Protein AF-T1B8V9-F1 (afdb_monomer_lite)

InterPro domains:
  IPR012171 Fatty acid desaturase [PTHR19353] (4-156)

Organism: NCBI:txid410659

pLDDT: mean 85.44, std 12.03, range [47.16, 98.0]

Structure (mmCIF, N/CA/C/O backbone):
data_AF-T1B8V9-F1
#
_entry.id   AF-T1B8V9-F1
#
loop_
_atom_site.group_PDB
_atom_site.id
_atom_site.type_symbol
_atom_site.label_atom_id
_atom_site.label_alt_id
_atom_site.label_comp_id
_atom_site.label_asym_id
_atom_site.label_entity_id
_atom_site.label_seq_id
_atom_site.pdbx_PDB_ins_code
_atom_site.Cartn_x
_atom_site.Cartn_y
_atom_site.Cartn_z
_atom_site.occupancy
_atom_site.B_iso_or_equiv
_atom_site.auth_seq_id
_atom_site.auth_comp_id
_atom_site.auth_asym_id
_atom_site.auth_atom_id
_atom_site.pdbx_PDB_model_num
ATOM 1 N N . SER A 1 1 ? 12.770 4.684 17.787 1.00 68.81 1 SER A N 1
ATOM 2 C CA . SER A 1 1 ? 14.014 3.917 18.037 1.00 68.81 1 SER A CA 1
ATOM 3 C C . SER A 1 1 ? 14.845 3.827 16.750 1.00 68.81 1 SER A C 1
ATOM 5 O O . SER A 1 1 ? 14.326 4.144 15.681 1.00 68.81 1 SER A O 1
ATOM 7 N N . ARG A 1 2 ? 16.124 3.408 16.810 1.00 68.56 2 ARG A N 1
ATOM 8 C CA . ARG A 1 2 ? 16.931 3.133 15.595 1.00 68.56 2 ARG A CA 1
ATOM 9 C C . ARG A 1 2 ? 16.324 2.004 14.746 1.00 68.56 2 ARG A C 1
ATOM 11 O O . ARG A 1 2 ? 16.307 2.127 13.527 1.00 68.56 2 ARG A O 1
ATOM 18 N N . ALA A 1 3 ? 15.749 0.986 15.391 1.00 68.19 3 ALA A N 1
ATOM 19 C CA . ALA A 1 3 ? 15.038 -0.113 14.732 1.00 68.19 3 ALA A CA 1
ATOM 20 C C . ALA A 1 3 ? 13.859 0.383 13.874 1.00 68.19 3 ALA A C 1
ATOM 22 O O . ALA A 1 3 ? 13.791 0.060 12.695 1.00 68.19 3 ALA A O 1
ATOM 23 N N . ASN A 1 4 ? 13.011 1.271 14.407 1.00 71.62 4 ASN A N 1
ATOM 24 C CA . ASN A 1 4 ? 11.884 1.841 13.657 1.00 71.62 4 ASN A CA 1
ATOM 25 C C . ASN A 1 4 ? 12.339 2.632 12.424 1.00 71.62 4 ASN A C 1
ATOM 27 O O . ASN A 1 4 ? 11.668 2.602 11.399 1.00 71.62 4 ASN A O 1
ATOM 31 N N . ARG A 1 5 ? 13.498 3.308 12.489 1.00 69.75 5 ARG A N 1
ATOM 32 C CA . ARG A 1 5 ? 14.079 3.947 11.300 1.00 69.75 5 ARG A CA 1
ATOM 33 C C . ARG A 1 5 ? 14.451 2.904 10.254 1.00 69.75 5 ARG A C 1
ATOM 35 O O . ARG A 1 5 ? 14.051 3.078 9.117 1.00 69.75 5 ARG A O 1
ATOM 42 N N . ILE A 1 6 ? 15.167 1.839 10.622 1.00 72.06 6 ILE A N 1
ATOM 43 C CA . ILE A 1 6 ? 15.577 0.765 9.693 1.00 72.06 6 ILE A CA 1
ATOM 44 C C . ILE A 1 6 ? 14.359 0.109 9.031 1.00 72.06 6 ILE A C 1
ATOM 46 O O . ILE A 1 6 ? 14.337 -0.037 7.813 1.00 72.06 6 ILE A O 1
ATOM 50 N N . VAL A 1 7 ? 13.317 -0.205 9.806 1.00 73.44 7 VAL A N 1
ATOM 51 C CA . VAL A 1 7 ? 12.056 -0.731 9.258 1.00 73.44 7 VAL A CA 1
ATOM 52 C C . VAL A 1 7 ? 11.396 0.297 8.336 1.00 73.44 7 VAL A C 1
ATOM 54 O O . VAL A 1 7 ? 10.978 -0.055 7.239 1.00 73.44 7 VAL A O 1
ATOM 57 N N . GLY A 1 8 ? 11.396 1.581 8.699 1.00 68.38 8 GLY A N 1
ATOM 58 C CA . GLY A 1 8 ? 10.958 2.655 7.805 1.00 68.38 8 GLY A CA 1
ATOM 59 C C . GLY A 1 8 ? 11.742 2.694 6.487 1.00 68.38 8 GLY A C 1
ATOM 60 O O . GLY A 1 8 ? 11.141 2.864 5.433 1.00 68.38 8 GLY A O 1
ATOM 61 N N . TRP A 1 9 ? 13.058 2.454 6.502 1.00 71.25 9 TRP A N 1
ATOM 62 C CA . TRP A 1 9 ? 13.867 2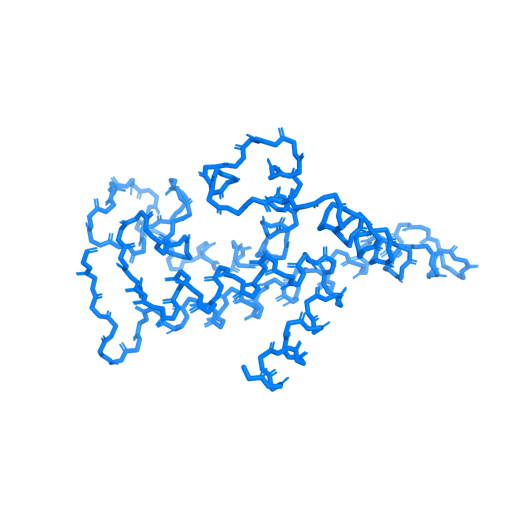.395 5.277 1.00 71.25 9 TRP A CA 1
ATOM 63 C C . TRP A 1 9 ? 13.499 1.217 4.364 1.00 71.25 9 TRP A C 1
ATOM 65 O O . TRP A 1 9 ? 13.657 1.324 3.151 1.00 71.25 9 TRP A O 1
ATOM 75 N N . SER A 1 10 ? 12.943 0.126 4.899 1.00 76.12 10 SER A N 1
ATOM 76 C CA . SER A 1 10 ? 12.441 -0.969 4.055 1.00 76.12 10 SER A CA 1
ATOM 77 C C . SER A 1 10 ? 11.289 -0.526 3.144 1.00 76.12 10 SER A C 1
ATOM 79 O O . SER A 1 10 ? 11.124 -1.066 2.054 1.00 76.12 10 SER A O 1
ATOM 81 N N . MET A 1 11 ? 10.556 0.528 3.519 1.00 79.81 11 MET A N 1
ATOM 82 C CA . MET A 1 11 ? 9.463 1.070 2.707 1.00 79.81 11 MET A CA 1
ATOM 83 C C . MET A 1 11 ? 9.939 1.722 1.402 1.00 79.81 11 MET A C 1
ATOM 85 O O . MET A 1 11 ? 9.161 1.829 0.454 1.00 79.81 11 MET A O 1
ATOM 89 N N . PHE A 1 12 ? 11.228 2.070 1.294 1.00 78.38 12 PHE A N 1
ATOM 90 C CA . PHE A 1 12 ? 11.807 2.517 0.024 1.00 78.38 12 PHE A CA 1
ATOM 91 C C . PHE A 1 12 ? 11.758 1.422 -1.043 1.00 78.38 12 PHE A C 1
ATOM 93 O O . PHE A 1 12 ? 11.570 1.727 -2.219 1.00 78.38 12 PHE A O 1
ATOM 100 N N . VAL A 1 13 ? 11.872 0.152 -0.636 1.00 77.50 13 VAL A N 1
ATOM 101 C CA . VAL A 1 13 ? 11.852 -1.001 -1.549 1.00 77.50 13 VAL A CA 1
ATOM 102 C C . VAL A 1 13 ? 10.508 -1.123 -2.267 1.00 77.50 13 VAL A C 1
ATOM 104 O O . VAL A 1 13 ? 10.466 -1.626 -3.381 1.00 77.50 13 VAL A O 1
ATOM 107 N N . VAL A 1 14 ? 9.425 -0.621 -1.667 1.00 83.81 14 VAL A N 1
ATOM 108 C CA . VAL A 1 14 ? 8.071 -0.639 -2.245 1.00 83.81 14 VAL A CA 1
ATOM 109 C C . VAL A 1 14 ? 7.621 0.731 -2.769 1.00 83.81 14 VAL A C 1
ATOM 111 O O . VAL A 1 14 ? 6.444 0.926 -3.060 1.00 83.81 14 VAL A O 1
ATOM 114 N N . GLY A 1 15 ? 8.533 1.706 -2.873 1.00 84.81 15 GLY A N 1
ATOM 115 C CA . GLY A 1 15 ? 8.220 3.041 -3.399 1.00 84.81 15 GLY A CA 1
ATOM 116 C C . GLY A 1 15 ? 7.313 3.891 -2.497 1.00 84.81 15 GLY A C 1
ATOM 117 O O . GLY A 1 15 ? 6.706 4.866 -2.963 1.00 84.81 15 GLY A O 1
ATOM 118 N N . ALA A 1 16 ? 7.195 3.531 -1.218 1.00 85.50 16 ALA A N 1
ATOM 119 C CA . ALA A 1 16 ? 6.394 4.251 -0.236 1.00 85.50 16 ALA A CA 1
ATOM 120 C C . ALA A 1 16 ? 7.213 5.346 0.468 1.00 85.50 16 ALA A C 1
ATOM 122 O O . ALA A 1 16 ? 8.426 5.230 0.650 1.00 85.50 16 ALA A O 1
ATOM 123 N N . ASP A 1 17 ? 6.547 6.419 0.889 1.00 85.88 17 ASP A N 1
ATOM 124 C CA . ASP A 1 17 ? 7.160 7.449 1.727 1.00 85.88 17 ASP A CA 1
ATOM 125 C C . ASP A 1 17 ? 7.410 6.894 3.140 1.00 85.88 17 ASP A C 1
ATOM 127 O O . ASP A 1 17 ? 6.495 6.733 3.952 1.00 85.88 17 ASP A O 1
ATOM 131 N N . ALA A 1 18 ? 8.680 6.612 3.439 1.00 80.12 18 ALA A N 1
ATOM 132 C CA . ALA A 1 18 ? 9.114 6.035 4.705 1.00 80.12 18 ALA A CA 1
ATOM 133 C C . ALA A 1 18 ? 8.739 6.881 5.931 1.00 80.12 18 ALA A C 1
ATOM 135 O O . ALA A 1 18 ? 8.348 6.321 6.954 1.00 80.12 18 ALA A O 1
ATOM 136 N N . ASN A 1 19 ? 8.834 8.214 5.855 1.00 79.50 19 ASN A N 1
ATOM 137 C CA . ASN A 1 19 ? 8.526 9.092 6.992 1.00 79.50 19 ASN A CA 1
ATOM 138 C C . ASN A 1 19 ? 7.038 9.035 7.324 1.00 79.50 19 ASN A C 1
ATOM 140 O O . ASN A 1 19 ? 6.627 8.969 8.484 1.00 79.50 19 ASN A O 1
ATOM 144 N N . ARG A 1 20 ? 6.229 9.029 6.274 1.00 79.81 20 ARG A N 1
ATOM 145 C CA . ARG A 1 20 ? 4.783 8.954 6.360 1.00 79.81 20 ARG A CA 1
ATOM 146 C C . ARG A 1 20 ? 4.295 7.588 6.809 1.00 79.81 20 ARG A C 1
ATOM 148 O O . ARG A 1 20 ? 3.432 7.531 7.683 1.00 79.81 20 ARG A O 1
ATOM 155 N N . TRP A 1 21 ? 4.854 6.511 6.266 1.00 84.06 21 TRP A N 1
ATOM 156 C CA . TRP A 1 21 ? 4.568 5.165 6.747 1.00 84.06 21 TRP A CA 1
ATOM 157 C C . TRP A 1 21 ? 4.910 5.049 8.233 1.00 84.06 21 TRP A C 1
ATOM 159 O O . TRP A 1 21 ? 4.084 4.601 9.020 1.00 84.06 21 TRP A O 1
ATOM 169 N N . LEU A 1 22 ? 6.072 5.566 8.646 1.00 81.25 22 LEU A N 1
ATOM 170 C CA . LEU A 1 22 ? 6.498 5.546 10.041 1.00 81.25 22 LEU A CA 1
ATOM 171 C C . LEU A 1 22 ? 5.547 6.317 10.962 1.00 81.25 22 LEU A C 1
ATOM 173 O O . LEU A 1 22 ? 5.273 5.862 12.071 1.00 81.25 22 LEU A O 1
ATOM 177 N N . TYR A 1 23 ? 5.051 7.471 10.511 1.00 80.69 23 TYR A N 1
ATOM 178 C CA . TYR A 1 23 ? 4.056 8.252 11.239 1.00 80.69 23 TYR A CA 1
ATOM 179 C C . TYR A 1 23 ? 2.724 7.503 11.356 1.00 80.69 23 TYR A C 1
ATOM 181 O O . TYR A 1 23 ? 2.198 7.375 12.459 1.00 80.69 23 TYR A O 1
ATOM 189 N N . ARG A 1 24 ? 2.191 6.959 10.252 1.00 80.94 24 ARG A N 1
ATOM 190 C CA . ARG A 1 24 ? 0.935 6.191 10.280 1.00 80.94 24 ARG A CA 1
ATOM 191 C C . ARG A 1 24 ? 1.071 4.961 11.176 1.00 80.94 24 ARG A C 1
ATOM 193 O O . ARG A 1 24 ? 0.285 4.798 12.098 1.00 80.94 24 ARG A O 1
ATOM 200 N N . HIS A 1 25 ? 2.117 4.169 10.975 1.00 85.38 25 HIS A N 1
ATOM 201 C CA . HIS A 1 25 ? 2.318 2.921 11.696 1.00 85.38 25 HIS A CA 1
ATOM 202 C C . HIS A 1 25 ? 2.604 3.145 13.189 1.00 85.38 25 HIS A C 1
ATOM 204 O O . HIS A 1 25 ? 1.940 2.563 14.037 1.00 85.38 25 HIS A O 1
ATOM 210 N N . ASN A 1 26 ? 3.544 4.025 13.551 1.00 84.06 26 ASN A N 1
ATOM 211 C CA . ASN A 1 26 ? 3.924 4.187 14.961 1.00 84.06 26 ASN A CA 1
ATOM 212 C C . ASN A 1 26 ? 3.017 5.146 15.735 1.00 84.06 26 ASN A C 1
ATOM 214 O O . ASN A 1 26 ? 2.780 4.936 16.921 1.00 84.06 26 ASN A O 1
ATOM 218 N N . THR A 1 27 ? 2.574 6.238 15.109 1.00 82.19 27 THR A N 1
ATOM 219 C CA . THR A 1 27 ? 1.855 7.308 15.816 1.00 82.19 27 THR A CA 1
ATOM 220 C C . THR A 1 27 ? 0.345 7.165 15.716 1.00 82.19 27 THR A C 1
ATOM 222 O O . THR A 1 27 ? -0.339 7.556 16.653 1.00 82.19 27 THR A O 1
ATOM 225 N N . LEU A 1 28 ? -0.194 6.640 14.613 1.00 82.94 28 LEU A N 1
ATOM 226 C CA . LEU A 1 28 ? -1.642 6.442 14.491 1.00 82.94 28 LEU A CA 1
ATOM 227 C C . LEU A 1 28 ? -2.031 5.022 14.899 1.00 82.94 28 LEU A C 1
ATOM 229 O O . LEU A 1 28 ? -2.812 4.858 15.827 1.00 82.94 28 LEU A O 1
ATOM 233 N N . HIS A 1 29 ? -1.431 4.015 14.265 1.00 87.12 29 HIS A N 1
ATOM 234 C CA . HIS A 1 29 ? -1.806 2.618 14.460 1.00 87.12 29 HIS A CA 1
ATOM 235 C C . HIS A 1 29 ? -1.335 2.064 15.813 1.00 87.12 29 HIS A C 1
ATOM 237 O O . HIS A 1 29 ? -2.165 1.703 16.634 1.00 87.12 29 HIS A O 1
ATOM 243 N N . HIS A 1 30 ? -0.037 2.089 16.139 1.00 86.12 30 HIS A N 1
ATOM 244 C CA . HIS A 1 30 ? 0.444 1.548 17.428 1.00 86.12 30 HIS A CA 1
ATOM 245 C C . HIS A 1 30 ? -0.008 2.337 18.666 1.00 86.12 30 HIS A C 1
ATOM 247 O O . HIS A 1 30 ? 0.057 1.820 19.776 1.00 86.12 30 HIS A O 1
ATOM 253 N N . SER A 1 31 ? -0.442 3.592 18.506 1.00 85.50 31 SER A N 1
ATOM 254 C CA . SER A 1 31 ? -0.938 4.403 19.632 1.00 85.50 31 SER A CA 1
ATOM 255 C C . SER A 1 31 ? -2.436 4.224 19.887 1.00 85.50 31 SER A C 1
ATOM 257 O O . SER A 1 31 ? -2.895 4.495 20.993 1.00 85.50 31 SER A O 1
ATOM 259 N N . ALA A 1 32 ? -3.199 3.822 18.871 1.00 85.06 32 ALA A N 1
ATOM 260 C CA . ALA A 1 32 ? -4.651 3.699 18.932 1.00 85.06 32 ALA A CA 1
ATOM 261 C C . ALA A 1 32 ? -5.147 2.678 17.888 1.00 85.06 32 ALA A C 1
ATOM 263 O O . ALA A 1 32 ? -5.882 3.061 16.970 1.00 85.06 32 ALA A O 1
ATOM 264 N N . PRO A 1 33 ? -4.736 1.397 17.989 1.00 87.88 33 PRO A N 1
ATOM 265 C CA . PRO A 1 33 ? -5.156 0.387 17.029 1.00 87.88 33 PRO A CA 1
ATOM 266 C C . PRO A 1 33 ? -6.669 0.196 17.128 1.00 87.88 33 PRO A C 1
ATOM 268 O O . PRO A 1 33 ? -7.242 0.325 18.208 1.00 87.88 33 PRO A O 1
ATOM 271 N N . ASN A 1 34 ? -7.324 -0.100 16.007 1.00 90.19 34 ASN A N 1
ATOM 272 C CA . ASN A 1 34 ? -8.772 -0.338 15.940 1.00 90.19 34 ASN A CA 1
ATOM 273 C C . ASN A 1 34 ? -9.673 0.853 16.341 1.00 90.19 34 ASN A C 1
ATOM 275 O O . ASN A 1 34 ? -10.894 0.685 16.416 1.00 90.19 34 ASN A O 1
ATOM 279 N N . VAL A 1 35 ? -9.116 2.058 16.532 1.00 87.12 35 VAL A N 1
ATOM 280 C CA . VAL A 1 35 ? -9.892 3.255 16.893 1.00 87.12 35 VAL A CA 1
ATOM 281 C C . VAL A 1 35 ? -10.436 3.967 15.657 1.00 87.12 35 VAL A C 1
ATOM 283 O O . VAL A 1 35 ? -9.685 4.426 14.784 1.00 87.12 35 VAL A O 1
ATOM 286 N N . ALA A 1 36 ? -11.760 4.123 15.604 1.00 85.00 36 ALA A N 1
ATOM 287 C CA . ALA A 1 36 ? -12.457 4.745 14.484 1.00 85.00 36 ALA A CA 1
ATOM 288 C C . ALA A 1 36 ? -11.925 6.155 14.161 1.00 85.00 36 ALA A C 1
ATOM 290 O O . ALA A 1 36 ? -11.936 7.066 14.987 1.00 85.00 36 ALA A O 1
ATOM 291 N N . GLY A 1 37 ? -11.501 6.373 12.914 1.00 81.94 37 GLY A N 1
ATOM 292 C CA . GLY A 1 37 ? -11.061 7.691 12.443 1.00 81.94 37 GLY A CA 1
ATOM 293 C C . GLY A 1 37 ? -9.649 8.104 12.874 1.00 81.94 37 GLY A C 1
ATOM 294 O O . GLY A 1 37 ? -9.191 9.159 12.429 1.00 81.94 37 GLY A O 1
ATOM 295 N N . ILE A 1 38 ? -8.958 7.285 13.674 1.00 83.06 38 ILE A N 1
ATOM 296 C CA . ILE A 1 38 ? -7.524 7.425 13.966 1.00 83.06 38 ILE A CA 1
ATOM 297 C C . ILE A 1 38 ? -6.744 6.358 13.206 1.00 83.06 38 ILE A C 1
ATOM 299 O O . ILE A 1 38 ? -5.829 6.690 12.450 1.00 83.06 38 ILE A O 1
ATOM 303 N N . ASP A 1 39 ? -7.143 5.099 13.368 1.00 87.31 39 ASP A N 1
ATOM 304 C CA . ASP A 1 39 ? -6.532 3.981 12.673 1.00 87.31 39 ASP A CA 1
ATOM 305 C C . ASP A 1 39 ? -7.096 3.879 11.254 1.00 87.31 39 ASP A C 1
ATOM 307 O O . ASP A 1 39 ? -8.272 3.575 11.026 1.00 87.31 39 ASP A O 1
ATOM 311 N N . SER A 1 40 ? -6.258 4.196 10.271 1.00 85.06 40 SER A N 1
ATOM 312 C CA . SER A 1 40 ? -6.653 4.104 8.872 1.00 85.06 40 SER A CA 1
ATOM 313 C C . SER A 1 40 ? -6.661 2.677 8.342 1.00 85.06 40 SER A C 1
ATOM 315 O O . SER A 1 40 ? -7.298 2.442 7.317 1.00 85.06 40 SER A O 1
ATOM 317 N N . ASP A 1 41 ? -5.991 1.745 9.016 1.00 88.31 41 ASP A N 1
ATOM 318 C CA . ASP A 1 41 ? -5.729 0.402 8.494 1.00 88.31 41 ASP A CA 1
ATOM 319 C C . ASP A 1 41 ? -6.987 -0.481 8.589 1.00 88.31 41 ASP A C 1
ATOM 321 O O . ASP A 1 41 ? -7.173 -1.411 7.801 1.00 88.31 41 ASP A O 1
ATOM 325 N N . ILE A 1 42 ? -7.941 -0.089 9.444 1.00 90.31 42 ILE A N 1
ATOM 326 C CA . ILE A 1 42 ? -9.293 -0.658 9.503 1.00 90.31 42 ILE A CA 1
ATOM 327 C C . ILE A 1 42 ? -10.285 -0.004 8.524 1.00 90.31 42 ILE A C 1
ATOM 329 O O . ILE A 1 42 ? -11.448 -0.406 8.468 1.00 90.31 42 ILE A O 1
ATOM 333 N N . ASN A 1 43 ? -9.887 1.015 7.751 1.00 88.56 43 ASN A N 1
ATOM 334 C CA . ASN A 1 43 ? -10.791 1.798 6.902 1.00 88.56 43 ASN A CA 1
ATOM 335 C C . ASN A 1 43 ? -10.543 1.594 5.397 1.00 88.56 43 ASN A C 1
ATOM 337 O O . ASN A 1 43 ? -9.938 2.434 4.735 1.00 88.56 43 ASN A O 1
ATOM 341 N N . LEU A 1 44 ? -11.121 0.530 4.829 1.00 90.12 44 LEU A N 1
ATOM 342 C CA . LEU A 1 44 ? -11.136 0.279 3.376 1.00 90.12 44 LEU A CA 1
ATOM 343 C C . LEU A 1 44 ? -12.394 0.852 2.686 1.00 90.12 44 LEU A C 1
ATOM 345 O O . LEU A 1 44 ? -12.775 0.432 1.588 1.00 90.12 44 LEU A O 1
ATOM 349 N N . GLY A 1 45 ? -13.092 1.792 3.331 1.00 89.75 45 GLY A N 1
ATOM 350 C CA . GLY A 1 45 ? -14.331 2.369 2.812 1.00 89.75 45 GLY A CA 1
ATOM 351 C C . GLY A 1 45 ? -15.422 1.308 2.574 1.00 89.75 45 GLY A C 1
ATOM 352 O O . GLY A 1 45 ? -15.671 0.481 3.447 1.00 89.75 45 GLY A O 1
ATOM 353 N N . PRO A 1 46 ? -16.121 1.310 1.422 1.00 92.31 46 PRO A N 1
ATOM 354 C CA . PRO A 1 46 ? -17.185 0.342 1.153 1.00 92.31 46 PRO A CA 1
ATOM 355 C C . PRO A 1 46 ? -16.669 -1.068 0.828 1.00 92.31 46 PRO A C 1
ATOM 357 O O . PRO A 1 46 ? -17.467 -2.009 0.829 1.00 92.31 46 PRO A O 1
ATOM 360 N N . LEU A 1 47 ? -15.370 -1.233 0.549 1.00 94.94 47 LEU A N 1
ATOM 361 C CA . LEU A 1 47 ? -14.805 -2.495 0.066 1.00 94.94 47 LEU A CA 1
ATOM 362 C C . LEU A 1 47 ? -14.842 -3.588 1.137 1.00 94.94 47 LEU A C 1
ATOM 364 O O . LEU A 1 47 ? -15.186 -4.727 0.832 1.00 94.94 47 LEU A O 1
ATOM 368 N N . ALA A 1 48 ? -14.569 -3.252 2.395 1.00 94.88 48 ALA A N 1
ATOM 369 C CA . ALA A 1 48 ? -14.546 -4.212 3.494 1.00 94.88 48 ALA A CA 1
ATOM 370 C C . ALA A 1 48 ? -15.211 -3.648 4.747 1.00 94.88 48 ALA A C 1
ATOM 372 O O . ALA A 1 48 ? -15.246 -2.435 4.948 1.00 94.88 48 ALA A O 1
ATOM 373 N N . ARG A 1 49 ? -15.713 -4.545 5.599 1.00 94.12 49 ARG A N 1
ATOM 374 C CA . ARG A 1 49 ? -16.154 -4.211 6.951 1.00 94.12 49 ARG A CA 1
ATOM 375 C C . ARG A 1 49 ? -15.239 -4.899 7.949 1.00 94.12 49 ARG A C 1
ATOM 377 O O . ARG A 1 49 ? -15.407 -6.089 8.221 1.00 94.12 49 ARG A O 1
ATOM 384 N N . LEU A 1 50 ? -14.301 -4.124 8.479 1.00 92.75 50 LEU A N 1
ATOM 385 C CA . LEU A 1 50 ? -13.298 -4.561 9.445 1.00 92.75 50 LEU A CA 1
ATOM 386 C C . LEU A 1 50 ? -13.657 -4.195 10.883 1.00 92.75 50 LEU A C 1
ATOM 388 O O . LEU A 1 50 ? -13.168 -4.840 11.797 1.00 92.75 50 LEU A O 1
ATOM 392 N N . ALA A 1 51 ? -14.543 -3.216 11.086 1.00 91.44 51 ALA A N 1
ATOM 393 C CA . ALA A 1 51 ? -14.950 -2.782 12.418 1.00 91.44 51 ALA A CA 1
ATOM 394 C C . ALA A 1 51 ? -16.474 -2.884 12.645 1.00 91.44 51 ALA A C 1
ATOM 396 O O . ALA A 1 51 ? -17.259 -2.740 11.696 1.00 91.44 51 ALA A O 1
ATOM 397 N N . PRO A 1 52 ? -16.938 -3.083 13.896 1.00 89.75 52 PRO A N 1
ATOM 398 C CA . PRO A 1 52 ? -18.362 -3.227 14.210 1.00 89.75 52 PRO A CA 1
ATOM 399 C C . PRO A 1 52 ? -19.221 -2.012 13.826 1.00 89.75 52 PRO A C 1
ATOM 401 O O . PRO A 1 52 ? -20.346 -2.177 13.350 1.00 89.75 52 PRO A O 1
ATOM 404 N N . PHE A 1 53 ? -18.682 -0.802 13.975 1.00 89.12 53 PHE A N 1
ATOM 405 C CA . PHE A 1 53 ? -19.380 0.461 13.706 1.00 89.12 53 PHE A CA 1
ATOM 406 C C . PHE A 1 53 ? -19.495 0.808 12.211 1.00 89.12 53 PHE A C 1
ATOM 408 O O . PHE A 1 53 ? -20.206 1.740 11.838 1.00 89.12 53 PHE A O 1
ATOM 415 N N . GLN A 1 54 ? -18.807 0.084 11.324 1.00 92.94 54 GLN A N 1
ATOM 416 C CA . GLN A 1 54 ? -18.868 0.348 9.888 1.00 92.94 54 GLN A CA 1
ATOM 417 C C . GLN A 1 54 ? -20.186 -0.141 9.280 1.00 92.94 54 GLN A C 1
ATOM 419 O O . GLN A 1 54 ? -20.693 -1.222 9.606 1.00 92.94 54 GLN A O 1
ATOM 424 N N . ARG A 1 55 ? -20.717 0.644 8.332 1.00 94.38 55 ARG A N 1
ATOM 425 C CA . ARG A 1 55 ? -21.924 0.298 7.572 1.00 94.38 55 ARG A CA 1
ATOM 426 C C . ARG A 1 55 ? -21.739 -1.045 6.867 1.00 94.38 55 ARG A C 1
ATOM 428 O O . ARG A 1 55 ? -20.789 -1.230 6.112 1.00 94.38 55 ARG A O 1
ATOM 435 N N . ARG A 1 56 ? -22.687 -1.961 7.075 1.00 96.19 56 ARG A N 1
ATOM 436 C CA . ARG A 1 56 ? -22.719 -3.264 6.406 1.00 96.19 56 ARG A CA 1
ATOM 437 C C . ARG A 1 56 ? -23.379 -3.145 5.032 1.00 96.19 56 ARG A C 1
ATOM 439 O O . ARG A 1 56 ? -24.524 -2.709 4.933 1.00 96.19 56 ARG A O 1
ATOM 446 N N . TYR A 1 57 ? -22.674 -3.575 3.993 1.00 97.06 57 TYR A N 1
ATOM 447 C CA . TYR A 1 57 ? -23.200 -3.741 2.639 1.00 97.06 57 TYR A CA 1
ATOM 448 C C . TYR A 1 57 ? -23.423 -5.225 2.328 1.00 97.06 57 TYR A C 1
ATOM 450 O O . TYR A 1 57 ? -22.845 -6.103 2.972 1.00 97.06 57 TYR A O 1
ATOM 458 N N . PHE A 1 58 ? -24.269 -5.529 1.339 1.00 97.56 58 PHE A N 1
ATOM 459 C CA . PHE A 1 58 ? -24.645 -6.916 1.042 1.00 97.56 58 PHE A CA 1
ATOM 460 C C . PHE A 1 58 ? -23.454 -7.770 0.585 1.00 97.56 58 PHE A C 1
ATOM 462 O O . PHE A 1 58 ? -23.402 -8.954 0.912 1.00 97.56 58 PHE A O 1
ATOM 469 N N . TRP A 1 59 ? -22.479 -7.183 -0.119 1.00 97.25 59 TRP A N 1
ATOM 470 C CA . TRP A 1 59 ? -21.286 -7.896 -0.581 1.00 97.25 59 TRP A CA 1
ATOM 471 C C . TRP A 1 59 ? -20.349 -8.288 0.559 1.00 97.25 59 TRP A C 1
ATOM 473 O O . TRP A 1 59 ? -19.663 -9.293 0.425 1.00 97.25 59 TRP A O 1
ATOM 483 N N . HIS A 1 60 ? -20.380 -7.612 1.716 1.00 97.38 60 HIS A N 1
ATOM 484 C CA . HIS A 1 60 ? -19.522 -7.949 2.864 1.00 97.38 60 HIS A CA 1
ATOM 485 C C . HIS A 1 60 ? -19.703 -9.386 3.360 1.00 97.38 60 HIS A C 1
ATOM 487 O O . HIS A 1 60 ? -18.793 -9.939 3.968 1.00 97.38 60 HIS A O 1
ATOM 493 N N . ARG A 1 61 ? -20.834 -10.041 3.061 1.00 96.75 61 ARG A N 1
ATOM 494 C CA . ARG A 1 61 ? -21.011 -11.475 3.349 1.00 96.75 61 ARG A CA 1
ATOM 495 C C . ARG A 1 61 ? -19.977 -12.365 2.641 1.00 96.75 61 ARG A C 1
ATOM 497 O O . ARG A 1 61 ? -19.700 -13.454 3.123 1.00 96.75 61 ARG A O 1
ATOM 504 N N . TYR A 1 62 ? -19.384 -11.887 1.547 1.00 97.81 62 TYR A N 1
ATOM 505 C CA . TYR A 1 62 ? -18.358 -12.574 0.760 1.00 97.81 62 TYR A CA 1
ATOM 506 C C . TYR A 1 62 ? -16.940 -12.046 1.008 1.00 97.81 62 TYR A C 1
ATOM 508 O O . TYR A 1 62 ? -16.020 -12.435 0.293 1.00 97.81 62 TYR A O 1
ATOM 516 N N . GLN A 1 63 ? -16.733 -11.172 2.002 1.00 96.88 63 GLN A N 1
ATOM 517 C CA . GLN A 1 63 ? -15.419 -10.554 2.229 1.00 96.88 63 GLN A CA 1
ATOM 518 C C . GLN A 1 63 ? -14.316 -11.573 2.521 1.00 96.88 63 GLN A C 1
ATOM 520 O O . GLN A 1 63 ? -13.192 -11.397 2.075 1.00 96.88 63 GLN A O 1
ATOM 525 N N . HIS A 1 64 ? -14.655 -12.705 3.138 1.00 95.12 64 HIS A N 1
ATOM 526 C CA . HIS A 1 64 ? -13.734 -13.825 3.343 1.00 95.12 64 HIS A CA 1
ATOM 527 C C . HIS A 1 64 ? -13.173 -14.433 2.037 1.00 95.12 64 HIS A C 1
ATOM 529 O O . HIS A 1 64 ? -12.169 -15.136 2.087 1.00 95.12 64 HIS A O 1
ATOM 535 N N . LEU A 1 65 ? -13.796 -14.164 0.881 1.00 97.00 65 LEU A N 1
ATOM 536 C CA . LEU A 1 65 ? -13.328 -14.597 -0.439 1.00 97.00 65 LEU A CA 1
ATOM 537 C C . LEU A 1 65 ? -12.543 -13.493 -1.151 1.00 97.00 65 LEU A C 1
ATOM 539 O O . LEU A 1 65 ? -11.446 -13.737 -1.644 1.00 97.00 65 LEU A O 1
ATOM 543 N N . TYR A 1 66 ? -13.093 -12.276 -1.214 1.00 96.69 66 TYR A N 1
ATOM 544 C CA . TYR A 1 66 ? -12.499 -11.206 -2.023 1.00 96.69 66 TYR A CA 1
ATOM 545 C C . TYR A 1 66 ? -11.449 -10.365 -1.282 1.00 96.69 66 TYR A C 1
ATOM 547 O O . TYR A 1 66 ? -10.756 -9.579 -1.925 1.00 96.69 66 TYR A O 1
ATOM 555 N N . LEU A 1 67 ? -11.290 -10.506 0.040 1.00 96.06 67 LEU A N 1
ATOM 556 C CA . LEU A 1 67 ? -10.230 -9.797 0.766 1.00 96.06 67 LEU A CA 1
ATOM 557 C C . LEU A 1 67 ? -8.830 -10.252 0.338 1.00 96.06 67 LEU A C 1
ATOM 559 O O . LEU A 1 67 ? -7.945 -9.415 0.215 1.00 96.06 67 LEU A O 1
ATOM 563 N N . TRP A 1 68 ? -8.641 -11.534 0.017 1.00 96.50 68 TRP A N 1
ATOM 564 C CA . TRP A 1 68 ? -7.352 -12.059 -0.449 1.00 96.50 68 TRP A CA 1
ATOM 565 C C . TRP A 1 68 ? -6.840 -11.367 -1.720 1.00 96.50 68 TRP A C 1
ATOM 567 O O . TRP A 1 68 ? -5.734 -10.827 -1.684 1.00 96.50 68 TRP A O 1
ATOM 577 N N . PRO A 1 69 ? -7.612 -11.296 -2.826 1.00 96.81 69 PRO A N 1
ATOM 578 C CA . PRO A 1 69 ? -7.187 -10.523 -3.986 1.00 96.81 69 PRO A CA 1
ATOM 579 C C . PRO A 1 69 ? -7.152 -9.016 -3.708 1.00 96.81 69 PRO A C 1
ATOM 581 O O . PRO A 1 69 ? -6.347 -8.323 -4.319 1.00 96.81 69 PRO A O 1
ATOM 584 N N . LEU A 1 70 ? -7.969 -8.490 -2.784 1.00 96.06 70 LEU A N 1
ATOM 585 C CA . LEU A 1 70 ? -7.902 -7.075 -2.407 1.00 96.06 70 LEU A CA 1
ATOM 586 C C . LEU A 1 70 ? -6.566 -6.726 -1.733 1.00 96.06 70 LEU A C 1
ATOM 588 O O . LEU A 1 70 ? -6.008 -5.664 -2.003 1.00 96.06 70 LEU A O 1
ATOM 592 N N . TYR A 1 71 ? -6.011 -7.629 -0.922 1.00 96.69 71 TYR A N 1
ATOM 593 C CA . TYR A 1 71 ? -4.707 -7.439 -0.287 1.00 96.69 71 TYR A CA 1
ATOM 594 C C . TYR A 1 71 ? -3.571 -7.320 -1.298 1.00 96.69 71 TYR A C 1
ATOM 596 O O . TYR A 1 71 ? -2.633 -6.575 -1.040 1.00 96.69 71 TYR A O 1
ATOM 604 N N . CYS A 1 72 ? -3.666 -7.917 -2.489 1.00 97.12 72 CYS A N 1
ATOM 605 C CA . CYS A 1 72 ? -2.677 -7.697 -3.551 1.00 97.12 72 CYS A CA 1
ATOM 606 C C . CYS A 1 72 ? -2.497 -6.205 -3.906 1.00 97.12 72 CYS A C 1
ATOM 608 O O . CYS A 1 72 ? -1.438 -5.804 -4.380 1.00 97.12 72 CYS A O 1
ATOM 610 N N . PHE A 1 73 ? -3.493 -5.357 -3.633 1.00 95.88 73 PHE A N 1
ATOM 611 C CA . PHE A 1 73 ? -3.454 -3.924 -3.926 1.00 95.88 73 PHE A CA 1
ATOM 612 C C . PHE A 1 73 ? -2.889 -3.062 -2.785 1.00 95.88 73 PHE A C 1
ATOM 614 O O . PHE A 1 73 ? -2.793 -1.849 -2.958 1.00 95.88 73 PHE A O 1
ATOM 621 N N . THR A 1 74 ? -2.469 -3.639 -1.651 1.00 94.12 74 THR A N 1
ATOM 622 C CA . THR A 1 74 ? -1.977 -2.879 -0.481 1.00 94.12 74 THR A CA 1
ATOM 623 C C . THR A 1 74 ? -0.830 -1.924 -0.826 1.00 94.12 74 THR A C 1
ATOM 625 O O . THR A 1 74 ? -0.866 -0.758 -0.447 1.00 94.12 74 THR A O 1
ATOM 628 N N . VAL A 1 75 ? 0.175 -2.368 -1.594 1.00 92.75 75 VAL A N 1
ATOM 629 C CA . VAL A 1 75 ? 1.292 -1.490 -2.006 1.00 92.75 75 VAL A CA 1
ATOM 630 C C . VAL A 1 75 ? 0.788 -0.320 -2.853 1.00 92.75 75 VAL A C 1
ATOM 632 O O . VAL A 1 75 ? 1.199 0.820 -2.644 1.00 92.75 75 VAL A O 1
ATOM 635 N N . LEU A 1 76 ? -0.135 -0.582 -3.784 1.00 92.06 76 LEU A N 1
ATOM 636 C CA . LEU A 1 76 ? -0.711 0.462 -4.627 1.00 92.06 76 LEU A CA 1
ATOM 637 C C . LEU A 1 76 ? -1.517 1.463 -3.792 1.00 92.06 76 LEU A C 1
ATOM 639 O O . LEU A 1 76 ? -1.358 2.664 -3.987 1.00 92.06 76 LEU A O 1
ATOM 643 N N . GLU A 1 77 ? -2.323 0.994 -2.836 1.00 91.06 77 GLU A N 1
ATOM 644 C CA . GLU A 1 77 ? -3.068 1.845 -1.897 1.00 91.06 77 GLU A CA 1
ATOM 645 C C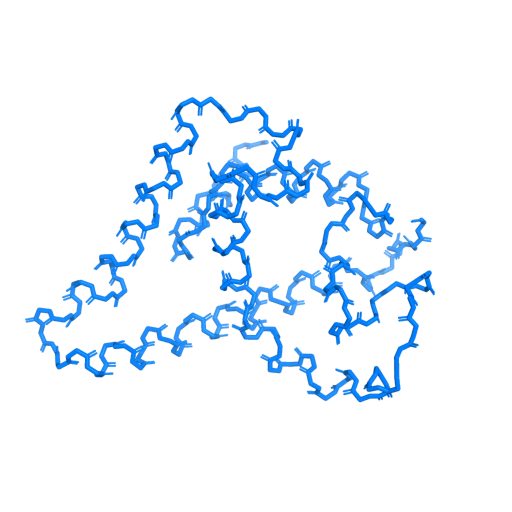 . GLU A 1 77 ? -2.135 2.808 -1.151 1.00 91.06 77 GLU A C 1
ATOM 647 O O . GLU A 1 77 ? -2.401 4.016 -1.120 1.00 91.06 77 GLU A O 1
ATOM 652 N N . ILE A 1 78 ? -1.001 2.308 -0.648 1.00 88.62 78 ILE A N 1
ATOM 653 C CA . ILE A 1 78 ? 0.005 3.122 0.043 1.00 88.62 78 ILE A CA 1
ATOM 654 C C . ILE A 1 78 ? 0.569 4.176 -0.914 1.00 88.62 78 ILE A C 1
ATOM 656 O O . ILE A 1 78 ? 0.577 5.370 -0.598 1.00 88.62 78 ILE A O 1
ATOM 660 N N . MET A 1 79 ? 0.983 3.764 -2.118 1.00 87.19 79 MET A N 1
ATOM 661 C CA . MET A 1 79 ? 1.541 4.680 -3.114 1.00 87.19 79 MET A CA 1
ATOM 662 C C . MET A 1 79 ? 0.541 5.768 -3.528 1.00 87.19 79 MET A C 1
ATOM 664 O O . MET A 1 79 ? 0.934 6.933 -3.646 1.00 87.19 79 MET A O 1
ATOM 668 N N . PHE A 1 80 ? -0.736 5.419 -3.710 1.00 86.81 80 PHE A N 1
ATOM 669 C CA . PHE A 1 80 ? -1.803 6.371 -4.021 1.00 86.81 80 PHE A CA 1
ATOM 670 C C . PHE A 1 80 ? -2.054 7.343 -2.866 1.00 86.81 80 PHE A C 1
ATOM 672 O O . PHE A 1 80 ? -2.198 8.542 -3.105 1.00 86.81 80 PHE A O 1
ATOM 679 N N . ASN A 1 81 ? -2.062 6.876 -1.616 1.00 84.00 81 ASN A N 1
ATOM 680 C CA . ASN A 1 81 ? -2.265 7.742 -0.450 1.00 84.00 81 ASN A CA 1
ATOM 681 C C . ASN A 1 81 ? -1.118 8.731 -0.223 1.00 84.00 81 ASN A C 1
ATOM 683 O O . ASN A 1 81 ? -1.358 9.868 0.209 1.00 84.00 81 ASN A O 1
ATOM 687 N N . ASP A 1 82 ? 0.118 8.314 -0.498 1.00 83.94 82 ASP A N 1
ATOM 688 C CA . ASP A 1 82 ? 1.277 9.203 -0.495 1.00 83.94 82 ASP A CA 1
ATOM 689 C C . ASP A 1 82 ? 1.078 10.336 -1.505 1.00 83.94 82 ASP A C 1
ATOM 691 O O . ASP A 1 82 ? 1.128 11.508 -1.133 1.00 83.94 82 ASP A O 1
ATOM 695 N N . LEU A 1 83 ? 0.760 9.997 -2.762 1.00 82.38 83 LEU A N 1
ATOM 696 C CA . LEU A 1 83 ? 0.518 10.979 -3.824 1.00 82.38 83 LEU A CA 1
ATOM 697 C C . LEU A 1 83 ? -0.651 11.907 -3.487 1.00 82.38 83 LEU A C 1
ATOM 699 O O . LEU A 1 83 ? -0.509 13.126 -3.564 1.00 82.38 83 LEU A O 1
ATOM 703 N N . ALA A 1 84 ? -1.774 11.343 -3.034 1.00 82.31 84 ALA A N 1
ATOM 704 C CA . ALA A 1 84 ? -2.947 12.099 -2.608 1.00 82.31 84 ALA A CA 1
ATOM 705 C C . ALA A 1 84 ? -2.609 13.103 -1.500 1.00 82.31 84 ALA A C 1
ATOM 707 O O . ALA A 1 84 ? -3.261 14.130 -1.366 1.00 82.31 84 ALA A O 1
ATOM 708 N N . THR A 1 85 ? -1.581 12.848 -0.697 1.00 77.56 85 THR A N 1
ATOM 709 C CA . THR A 1 85 ? -1.141 13.811 0.318 1.00 77.56 85 THR A CA 1
ATOM 710 C C . THR A 1 85 ? -0.265 14.895 -0.245 1.00 77.56 85 THR A C 1
ATOM 712 O O . THR A 1 85 ? -0.459 16.046 0.136 1.00 77.56 85 THR A O 1
ATOM 715 N N . LEU A 1 86 ? 0.665 14.553 -1.136 1.00 77.31 86 LEU A N 1
ATOM 716 C CA . LEU A 1 86 ? 1.523 15.548 -1.779 1.00 77.31 86 LEU A CA 1
ATOM 717 C C . LEU A 1 86 ? 0.691 16.629 -2.480 1.00 77.31 86 LEU A C 1
ATOM 719 O O . LEU A 1 86 ? 1.081 17.790 -2.486 1.00 77.31 86 LEU A O 1
ATOM 723 N N . VAL A 1 87 ? -0.488 16.263 -2.994 1.00 77.94 87 VAL A N 1
ATOM 724 C CA . VAL A 1 87 ? -1.439 17.188 -3.634 1.00 77.94 87 VAL A CA 1
ATOM 725 C C . VAL A 1 87 ? -2.526 17.730 -2.690 1.00 77.94 87 VAL A C 1
ATOM 727 O O . VAL A 1 87 ? -3.463 18.382 -3.137 1.00 77.94 87 VAL A O 1
ATOM 730 N N . GLY A 1 88 ? -2.447 17.453 -1.384 1.00 73.12 88 GLY A N 1
ATOM 731 C CA . GLY A 1 88 ? -3.395 17.957 -0.380 1.00 73.12 88 GLY A CA 1
ATOM 732 C C . GLY A 1 88 ? -4.791 17.311 -0.386 1.00 73.12 88 GLY A C 1
ATOM 733 O O . GLY A 1 88 ? -5.682 17.782 0.317 1.00 73.12 88 GLY A O 1
ATOM 734 N N . ALA A 1 89 ? -4.993 16.222 -1.128 1.00 74.31 89 ALA A N 1
ATOM 735 C CA . ALA A 1 89 ? -6.260 15.495 -1.249 1.00 74.31 89 ALA A CA 1
ATOM 736 C C . ALA A 1 89 ? -6.506 14.442 -0.144 1.00 74.31 89 ALA A C 1
ATOM 738 O O . ALA A 1 89 ? -7.618 13.930 -0.014 1.00 74.31 89 ALA A O 1
ATOM 739 N N . SER A 1 90 ? -5.508 14.099 0.679 1.00 70.31 90 SER A N 1
ATOM 740 C CA . SER A 1 90 ? -5.685 13.121 1.766 1.00 70.31 90 SER A CA 1
ATOM 741 C C . SER A 1 90 ? -6.298 13.741 3.027 1.00 70.31 90 SER A C 1
ATOM 743 O O . SER A 1 90 ? -5.842 14.771 3.523 1.00 70.31 90 SER A O 1
ATOM 745 N N . ARG A 1 91 ? -7.265 13.044 3.642 1.00 60.84 91 ARG A N 1
ATOM 746 C CA . ARG A 1 91 ? -7.846 13.408 4.954 1.00 60.84 91 ARG A CA 1
ATOM 747 C C . ARG A 1 91 ? -6.794 13.550 6.063 1.00 60.84 91 ARG A C 1
ATOM 749 O O . ARG A 1 91 ? -6.949 14.395 6.940 1.00 60.84 91 ARG A O 1
ATOM 756 N N . HIS A 1 92 ? -5.708 12.778 5.991 1.00 56.25 92 HIS A N 1
ATOM 757 C CA . HIS A 1 92 ? -4.599 12.816 6.952 1.00 56.25 92 HIS A CA 1
ATOM 758 C C . HIS A 1 92 ? -3.508 13.839 6.583 1.00 56.25 92 HIS A C 1
ATOM 760 O O . HIS A 1 92 ? -2.599 14.076 7.381 1.00 56.25 92 HIS A O 1
ATOM 766 N N . ALA A 1 93 ? -3.601 14.499 5.418 1.00 52.94 93 ALA A N 1
ATOM 767 C CA . ALA A 1 93 ? -2.631 15.511 4.983 1.00 52.94 93 ALA A CA 1
ATOM 768 C C . ALA A 1 93 ? -2.562 16.718 5.929 1.00 52.94 93 ALA A C 1
ATOM 770 O O . ALA A 1 93 ? -1.542 17.390 6.005 1.00 52.94 93 ALA A O 1
ATOM 771 N N . ARG A 1 94 ? -3.631 16.982 6.690 1.00 47.16 94 ARG A N 1
ATOM 772 C CA . ARG A 1 94 ? -3.742 18.188 7.520 1.00 47.16 94 ARG A CA 1
ATOM 773 C C . ARG A 1 94 ? -2.953 18.130 8.836 1.00 47.16 94 ARG A C 1
ATOM 775 O O . ARG A 1 94 ? -2.686 19.182 9.407 1.00 47.16 94 ARG A O 1
ATOM 782 N N . LYS A 1 95 ? -2.582 16.935 9.324 1.00 50.16 95 LYS A N 1
ATOM 783 C CA . LYS A 1 95 ? -1.797 16.758 10.570 1.00 50.16 95 LYS A CA 1
ATOM 784 C C . LYS A 1 95 ? -0.315 16.460 10.324 1.00 50.16 95 LYS A C 1
ATOM 786 O O . LYS A 1 95 ? 0.517 16.834 11.146 1.00 50.16 95 LYS A O 1
ATOM 791 N N . ALA A 1 96 ? 0.029 15.857 9.187 1.00 51.47 96 ALA A N 1
ATOM 792 C CA . ALA A 1 96 ? 1.413 15.711 8.755 1.00 51.47 96 ALA A CA 1
ATOM 793 C C . ALA A 1 96 ? 1.842 16.998 8.036 1.00 51.47 96 ALA A C 1
ATOM 795 O O . ALA A 1 96 ? 1.649 17.142 6.834 1.00 51.47 96 ALA A O 1
ATOM 796 N N . ARG A 1 97 ? 2.364 17.973 8.786 1.00 48.41 97 ARG A N 1
ATOM 797 C CA . ARG A 1 97 ? 2.903 19.231 8.250 1.00 48.41 97 ARG A CA 1
ATOM 798 C C . ARG A 1 97 ? 4.120 18.902 7.372 1.00 48.41 97 ARG A C 1
ATOM 800 O O . ARG A 1 97 ? 5.232 18.878 7.889 1.00 48.41 97 ARG A O 1
ATOM 807 N N . SER A 1 98 ? 3.918 18.591 6.089 1.00 52.56 98 SER A N 1
ATOM 808 C CA . SER A 1 98 ? 5.023 18.209 5.206 1.00 52.56 98 SER A CA 1
ATOM 809 C C . SER A 1 98 ? 5.934 19.414 5.011 1.00 52.56 98 SER A C 1
ATOM 811 O O . SER A 1 98 ? 5.528 20.428 4.435 1.00 52.56 98 SER A O 1
ATOM 813 N N . ARG A 1 99 ? 7.165 19.326 5.507 1.00 57.91 99 ARG A N 1
ATOM 814 C CA . ARG A 1 99 ? 8.214 20.275 5.122 1.00 57.91 99 ARG A CA 1
ATOM 815 C C . ARG A 1 99 ? 8.571 19.998 3.658 1.00 57.91 99 ARG A C 1
ATOM 817 O O . ARG A 1 99 ? 8.377 18.885 3.179 1.00 57.91 99 ARG A O 1
ATOM 824 N N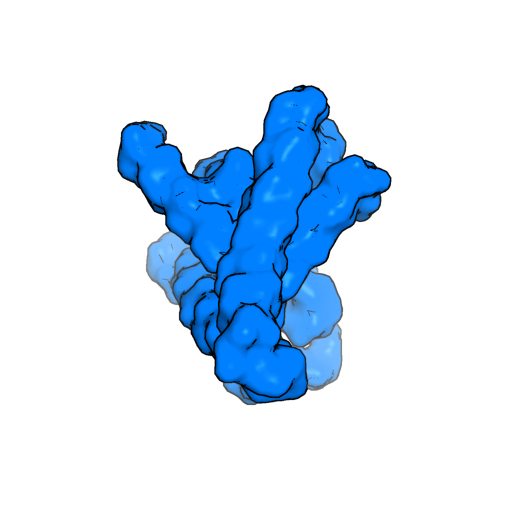 . LEU A 1 100 ? 9.128 20.974 2.939 1.00 53.19 100 LEU A N 1
ATOM 825 C CA . LEU A 1 100 ? 9.601 20.775 1.554 1.00 53.19 100 LEU A CA 1
ATOM 826 C C . LEU A 1 100 ? 10.561 19.572 1.422 1.00 53.19 100 LEU A C 1
ATOM 828 O O . LEU A 1 100 ? 10.580 18.910 0.390 1.00 53.19 100 LEU A O 1
ATOM 832 N N . SER A 1 101 ? 11.295 19.241 2.492 1.00 53.59 101 SER A N 1
ATOM 833 C CA . SER A 1 101 ? 12.131 18.038 2.589 1.00 53.59 101 SER A CA 1
ATOM 834 C C . SER A 1 101 ? 11.357 16.727 2.418 1.00 53.59 101 SER A C 1
ATOM 836 O O . SER A 1 101 ? 11.901 15.772 1.873 1.00 53.59 101 SER A O 1
ATOM 838 N N . ASP A 1 102 ? 10.099 16.676 2.853 1.00 69.56 102 ASP A N 1
ATOM 839 C CA . ASP A 1 102 ? 9.288 15.455 2.849 1.00 69.56 102 ASP A CA 1
ATOM 840 C C . ASP A 1 102 ? 8.750 15.164 1.442 1.00 69.56 102 ASP A C 1
ATOM 842 O O . ASP A 1 102 ? 8.728 14.014 1.008 1.00 69.56 102 ASP A O 1
ATOM 846 N N . ALA A 1 103 ? 8.418 16.212 0.680 1.00 74.69 103 ALA A N 1
ATOM 847 C CA . ALA A 1 103 ? 8.003 16.078 -0.714 1.00 74.69 103 ALA A CA 1
ATOM 848 C C . ALA A 1 103 ? 9.140 15.546 -1.600 1.00 74.69 103 ALA A C 1
ATOM 850 O O . ALA A 1 103 ? 8.923 14.641 -2.405 1.00 74.69 103 ALA A O 1
ATOM 851 N N . SER A 1 104 ? 10.365 16.051 -1.416 1.00 77.44 104 SER A N 1
ATOM 852 C CA . SER A 1 104 ? 11.536 15.569 -2.157 1.00 77.44 104 SER A CA 1
ATOM 853 C C . SER A 1 104 ? 11.831 14.098 -1.871 1.00 77.44 104 SER A C 1
ATOM 855 O O . SER A 1 104 ? 12.085 13.342 -2.805 1.00 77.44 104 SER A O 1
ATOM 857 N N . VAL A 1 105 ? 11.752 13.665 -0.605 1.00 77.44 105 VAL A N 1
ATOM 858 C CA . VAL A 1 105 ? 11.919 12.248 -0.241 1.00 77.44 105 VAL A CA 1
ATOM 859 C C . VAL A 1 105 ? 10.846 11.395 -0.915 1.00 77.44 105 VAL A C 1
ATOM 861 O O . VAL A 1 105 ? 11.182 10.411 -1.567 1.00 77.44 105 VAL A O 1
ATOM 864 N N . ALA A 1 106 ? 9.575 11.792 -0.843 1.00 78.94 106 ALA A N 1
ATOM 865 C CA . ALA A 1 106 ? 8.488 11.036 -1.459 1.00 78.94 106 ALA A CA 1
ATOM 866 C C . ALA A 1 106 ? 8.640 10.906 -2.988 1.00 78.94 106 ALA A C 1
ATOM 868 O O . ALA A 1 106 ? 8.419 9.825 -3.540 1.00 78.94 106 ALA A O 1
ATOM 869 N N . VAL A 1 107 ? 9.043 11.980 -3.676 1.00 83.94 107 VAL A N 1
ATOM 870 C CA . VAL A 1 107 ? 9.269 11.971 -5.131 1.00 83.94 107 VAL A CA 1
ATOM 871 C C . VAL A 1 107 ? 10.473 11.105 -5.498 1.00 83.94 107 VAL A C 1
ATOM 873 O O . VAL A 1 107 ? 10.355 10.252 -6.376 1.00 83.94 107 VAL A O 1
ATOM 876 N N . LEU A 1 108 ? 11.610 11.275 -4.816 1.00 85.56 108 LEU A N 1
ATOM 877 C CA . LEU A 1 108 ? 12.832 10.516 -5.102 1.00 85.56 108 LEU A CA 1
ATOM 878 C C . LEU A 1 108 ? 12.646 9.019 -4.854 1.00 85.56 108 LEU A C 1
ATOM 880 O O . LEU A 1 108 ? 13.082 8.214 -5.671 1.00 85.56 108 LEU A O 1
ATOM 884 N N . THR A 1 109 ? 11.955 8.634 -3.780 1.00 85.06 109 THR A N 1
ATOM 885 C CA . THR A 1 109 ? 11.672 7.224 -3.492 1.00 85.06 109 THR A CA 1
ATOM 886 C C . THR A 1 109 ? 10.790 6.595 -4.564 1.00 85.06 109 THR A C 1
ATOM 888 O O . THR A 1 109 ? 11.075 5.491 -5.023 1.00 85.06 109 THR A O 1
ATOM 891 N N . LYS A 1 110 ? 9.748 7.299 -5.021 1.00 87.94 110 LYS A N 1
ATOM 892 C CA . LYS A 1 110 ? 8.865 6.805 -6.090 1.00 87.94 110 LYS A CA 1
ATOM 893 C C . LYS A 1 110 ? 9.589 6.724 -7.431 1.00 87.94 110 LYS A C 1
ATOM 895 O O . LYS A 1 110 ? 9.463 5.716 -8.121 1.00 87.94 110 LYS A O 1
ATOM 900 N N . ALA A 1 111 ? 10.381 7.739 -7.773 1.00 89.00 111 ALA A N 1
ATOM 901 C CA . ALA A 1 111 ? 11.199 7.738 -8.982 1.00 89.00 111 ALA A C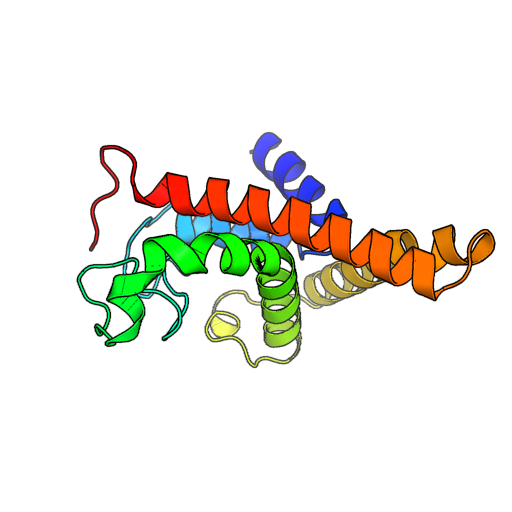A 1
ATOM 902 C C . ALA A 1 111 ? 12.233 6.602 -8.960 1.00 89.00 111 ALA A C 1
ATOM 904 O O . ALA A 1 111 ? 12.351 5.868 -9.936 1.00 89.00 111 ALA A O 1
ATOM 905 N N . GLY A 1 112 ? 12.924 6.408 -7.832 1.00 90.06 112 GLY A N 1
ATOM 906 C CA . GLY A 1 112 ? 13.876 5.317 -7.635 1.00 90.06 112 GLY A CA 1
ATOM 907 C C . GLY A 1 112 ? 13.219 3.941 -7.733 1.00 90.06 112 GLY A C 1
ATOM 908 O O . GLY A 1 112 ? 13.743 3.065 -8.413 1.00 90.06 112 GLY A O 1
ATOM 909 N N . PHE A 1 113 ? 12.038 3.764 -7.136 1.00 91.38 113 PHE A N 1
ATOM 910 C CA . PHE A 1 113 ? 11.264 2.527 -7.245 1.00 91.38 113 PHE A CA 1
ATOM 911 C C . PHE A 1 113 ? 10.845 2.228 -8.690 1.00 91.38 113 PHE A C 1
ATOM 913 O O . PHE A 1 113 ? 11.057 1.117 -9.170 1.00 91.38 113 PHE A O 1
ATOM 920 N N . ILE A 1 114 ? 10.313 3.219 -9.414 1.00 91.94 114 ILE A N 1
ATOM 921 C CA . ILE A 1 114 ? 9.943 3.076 -10.832 1.00 91.94 114 ILE A CA 1
ATOM 922 C C . ILE A 1 114 ? 11.181 2.766 -11.683 1.00 91.94 114 ILE A C 1
ATOM 924 O O . ILE A 1 114 ? 11.137 1.877 -12.531 1.00 91.94 114 ILE A O 1
ATOM 928 N N . ALA A 1 115 ? 12.300 3.451 -11.444 1.00 92.38 115 ALA A N 1
ATOM 929 C CA . ALA A 1 115 ? 13.551 3.189 -12.145 1.00 92.38 115 ALA A CA 1
ATOM 930 C C . ALA A 1 115 ? 14.077 1.771 -11.870 1.00 92.38 115 ALA A C 1
ATOM 932 O O . ALA A 1 115 ? 14.519 1.103 -12.798 1.00 92.38 115 ALA A O 1
ATOM 933 N N . ALA A 1 116 ? 13.988 1.282 -10.632 1.00 91.94 116 ALA A N 1
ATOM 934 C CA . ALA A 1 116 ? 14.435 -0.059 -10.266 1.00 91.94 116 ALA A CA 1
ATOM 935 C C . ALA A 1 116 ? 13.517 -1.165 -10.811 1.00 91.94 116 ALA A C 1
ATOM 937 O O . ALA A 1 116 ? 14.011 -2.174 -11.306 1.00 91.94 116 ALA A O 1
ATOM 938 N N . MET A 1 117 ? 12.195 -0.983 -10.733 1.00 93.06 117 MET A N 1
ATOM 939 C CA . MET A 1 117 ? 11.220 -1.988 -11.168 1.00 93.06 117 MET A CA 1
ATOM 940 C C . MET A 1 117 ? 11.034 -2.011 -12.684 1.00 93.06 117 MET A C 1
ATOM 942 O O . MET A 1 117 ? 10.964 -3.088 -13.263 1.00 93.06 117 MET A O 1
ATOM 946 N N . LEU A 1 118 ? 10.950 -0.839 -13.319 1.00 94.62 118 LEU A N 1
ATOM 947 C CA . LEU A 1 118 ? 10.652 -0.711 -14.747 1.00 94.62 118 LEU A CA 1
ATOM 948 C C . LEU A 1 118 ? 11.875 -0.285 -15.559 1.00 94.62 118 LEU A C 1
ATOM 950 O O . LEU A 1 118 ? 12.141 -0.871 -16.602 1.00 94.62 118 LEU A O 1
ATOM 954 N N . GLY A 1 119 ? 12.627 0.717 -15.100 1.00 94.44 119 GLY A N 1
ATOM 955 C CA . GLY A 1 119 ? 13.726 1.313 -15.869 1.00 94.44 119 GLY A CA 1
ATOM 956 C C . GLY A 1 119 ? 14.878 0.345 -16.148 1.00 94.44 119 GLY A C 1
ATOM 957 O O . GLY A 1 119 ? 15.170 0.058 -17.306 1.00 94.44 119 GLY A O 1
ATOM 958 N N . LEU A 1 120 ? 15.515 -0.175 -15.094 1.00 94.56 120 LEU A N 1
ATOM 959 C CA . LEU A 1 120 ? 16.698 -1.033 -15.207 1.00 94.56 120 LEU A CA 1
ATOM 960 C C . LEU A 1 120 ? 16.419 -2.342 -15.964 1.00 94.56 120 LEU A C 1
ATOM 962 O O . LEU A 1 120 ? 17.175 -2.637 -16.888 1.00 94.56 120 LEU A O 1
ATOM 966 N N . PRO A 1 121 ? 15.348 -3.111 -15.675 1.00 95.81 121 PRO A N 1
ATOM 967 C CA . PRO A 1 121 ? 15.110 -4.364 -16.390 1.00 95.81 121 PRO A CA 1
ATOM 968 C C . PRO A 1 121 ? 14.705 -4.148 -17.855 1.00 95.81 121 PRO A C 1
ATOM 970 O O . PRO A 1 121 ? 14.949 -5.015 -18.692 1.00 95.81 121 PRO A O 1
ATOM 973 N N . SER A 1 122 ? 14.136 -2.983 -18.197 1.00 97.31 122 SER A N 1
ATOM 974 C CA . SER A 1 122 ? 13.798 -2.643 -19.589 1.00 97.31 122 SER A CA 1
ATOM 975 C C . SER A 1 122 ? 15.027 -2.399 -20.467 1.00 97.31 122 SER A C 1
ATOM 977 O O . SER A 1 122 ? 14.897 -2.357 -21.686 1.00 97.31 122 SER A O 1
ATOM 979 N N . LEU A 1 123 ? 16.222 -2.262 -19.876 1.00 97.06 123 LEU A N 1
ATOM 980 C CA . LEU A 1 123 ? 17.476 -2.188 -20.631 1.00 97.06 123 LEU A CA 1
ATOM 981 C C . LEU A 1 123 ? 17.864 -3.540 -21.247 1.00 97.06 123 LEU A C 1
ATOM 983 O O . LEU A 1 123 ? 18.611 -3.569 -22.221 1.00 97.06 123 LEU A O 1
ATOM 987 N N . THR A 1 124 ? 17.374 -4.652 -20.687 1.00 97.38 124 THR A N 1
ATOM 988 C CA . THR A 1 124 ? 17.747 -6.014 -21.105 1.00 97.38 124 THR A CA 1
ATOM 989 C C . THR A 1 124 ? 16.561 -6.876 -21.539 1.00 97.38 124 THR A C 1
ATOM 991 O O . THR A 1 124 ? 16.772 -7.914 -22.165 1.00 97.38 124 THR A O 1
ATOM 994 N N . HIS A 1 125 ? 15.319 -6.473 -21.245 1.00 97.19 125 HIS A N 1
ATOM 995 C CA . HIS A 1 125 ? 14.108 -7.244 -21.543 1.00 97.19 125 HIS A CA 1
ATOM 996 C C . HIS A 1 125 ? 13.013 -6.401 -22.219 1.00 97.19 125 HIS A C 1
ATOM 998 O O . HIS A 1 125 ? 12.941 -5.191 -21.996 1.00 97.19 125 HIS A O 1
ATOM 1004 N N . PRO A 1 126 ? 12.103 -7.013 -23.010 1.00 97.94 126 PRO A N 1
ATOM 1005 C CA . PRO A 1 126 ? 10.971 -6.297 -23.592 1.00 97.94 126 PRO A CA 1
ATOM 1006 C C . PRO A 1 126 ? 10.095 -5.666 -22.508 1.00 97.94 126 PRO A C 1
ATOM 1008 O O . PRO A 1 126 ? 9.719 -6.340 -21.547 1.00 97.94 126 PRO A O 1
ATOM 1011 N N . PHE A 1 127 ? 9.694 -4.408 -22.696 1.00 96.81 127 PHE A N 1
ATOM 1012 C CA . PHE A 1 127 ? 8.958 -3.641 -21.684 1.00 96.81 127 PHE A CA 1
ATOM 1013 C C . PHE A 1 127 ? 7.725 -4.369 -21.119 1.00 96.81 127 PHE A C 1
ATOM 1015 O O . PHE A 1 127 ? 7.471 -4.304 -19.922 1.00 96.81 127 PHE A O 1
ATOM 1022 N N . TRP A 1 128 ? 6.976 -5.113 -21.942 1.00 96.75 128 TRP A N 1
ATOM 1023 C CA . TRP A 1 128 ? 5.797 -5.848 -21.468 1.00 96.75 128 TRP A CA 1
ATOM 1024 C C . TRP A 1 128 ? 6.151 -6.956 -20.460 1.00 96.75 128 TRP A C 1
ATOM 1026 O O . TRP A 1 128 ? 5.414 -7.152 -19.497 1.00 96.75 128 TRP A O 1
ATOM 1036 N N . THR A 1 129 ? 7.285 -7.647 -20.642 1.00 97.81 129 THR A N 1
ATOM 1037 C CA . THR A 1 129 ? 7.757 -8.681 -19.702 1.00 97.81 129 THR A CA 1
ATOM 1038 C C . THR A 1 129 ? 8.118 -8.056 -18.362 1.00 97.81 129 THR A C 1
ATOM 1040 O O . THR A 1 129 ? 7.737 -8.571 -17.312 1.00 97.81 129 THR A O 1
ATOM 1043 N N . VAL A 1 130 ? 8.779 -6.896 -18.410 1.00 98.00 130 VAL A N 1
ATOM 1044 C CA . VAL A 1 130 ? 9.145 -6.111 -17.235 1.00 98.00 130 VAL A CA 1
ATOM 1045 C C . VAL A 1 130 ? 7.889 -5.637 -16.519 1.00 98.00 130 VAL A C 1
ATOM 1047 O O . VAL A 1 130 ? 7.734 -5.912 -15.339 1.00 98.00 130 VAL A O 1
ATOM 1050 N N . ALA A 1 131 ? 6.942 -5.026 -17.234 1.00 96.81 131 ALA A N 1
ATOM 1051 C CA . ALA A 1 131 ? 5.693 -4.538 -16.660 1.00 96.81 131 ALA A CA 1
ATOM 1052 C C . ALA A 1 131 ? 4.888 -5.649 -15.963 1.00 96.81 131 ALA A C 1
ATOM 1054 O O . ALA A 1 131 ? 4.430 -5.456 -14.837 1.00 96.81 131 ALA A O 1
ATOM 1055 N N . VAL A 1 132 ? 4.748 -6.823 -16.593 1.00 97.81 132 VAL A N 1
ATOM 1056 C CA . VAL A 1 132 ? 4.055 -7.978 -15.992 1.00 97.81 132 VAL A CA 1
ATOM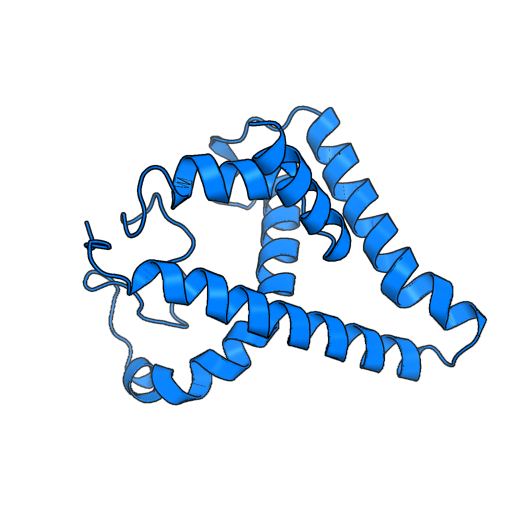 1057 C C . VAL A 1 132 ? 4.808 -8.497 -14.764 1.00 97.81 132 VAL A C 1
ATOM 1059 O O . VAL A 1 132 ? 4.187 -8.736 -13.729 1.00 97.81 132 VAL A O 1
ATOM 1062 N N . GLY A 1 133 ? 6.135 -8.628 -14.844 1.00 97.12 133 GLY A N 1
ATOM 1063 C CA . GLY A 1 133 ? 6.967 -9.059 -13.720 1.00 97.12 133 GLY A CA 1
ATOM 1064 C C . GLY A 1 133 ? 6.907 -8.091 -12.536 1.00 97.12 133 GLY A C 1
ATOM 1065 O O . GLY A 1 133 ? 6.685 -8.515 -11.402 1.00 97.12 133 GLY A O 1
ATOM 1066 N N . SER A 1 134 ? 7.021 -6.785 -12.786 1.00 95.69 134 SER A N 1
ATOM 1067 C CA . SER A 1 134 ? 6.890 -5.750 -11.756 1.00 95.69 134 SER A CA 1
ATOM 1068 C C . SER A 1 134 ? 5.510 -5.773 -11.112 1.00 95.69 134 SER A C 1
ATOM 1070 O O . SER A 1 134 ? 5.410 -5.678 -9.891 1.00 95.69 134 SER A O 1
ATOM 1072 N N . LEU A 1 135 ? 4.444 -5.938 -11.903 1.00 95.94 135 LEU A N 1
ATOM 1073 C CA . LEU A 1 135 ? 3.086 -6.034 -11.374 1.00 95.94 135 LEU A CA 1
ATOM 1074 C C . LEU A 1 135 ? 2.921 -7.267 -10.476 1.00 95.94 135 LEU A C 1
ATOM 1076 O O . LEU A 1 135 ? 2.335 -7.162 -9.401 1.00 95.94 135 LEU A O 1
ATOM 1080 N N . ALA A 1 136 ? 3.489 -8.410 -10.872 1.00 97.00 136 ALA A N 1
ATOM 1081 C CA . ALA A 1 136 ? 3.481 -9.622 -10.059 1.00 97.00 136 ALA A CA 1
ATOM 1082 C C . ALA A 1 136 ? 4.205 -9.420 -8.717 1.00 97.00 136 ALA A C 1
ATOM 1084 O O . ALA A 1 136 ? 3.678 -9.812 -7.676 1.00 97.00 136 ALA A O 1
ATOM 1085 N N . VAL A 1 137 ? 5.367 -8.755 -8.715 1.00 95.44 137 VAL A N 1
ATOM 1086 C CA . VAL A 1 137 ? 6.096 -8.410 -7.480 1.00 95.44 137 VAL A CA 1
ATOM 1087 C C . VAL A 1 137 ? 5.277 -7.462 -6.603 1.00 95.44 137 VAL A C 1
ATOM 1089 O O . VAL A 1 137 ? 5.120 -7.723 -5.411 1.00 95.44 137 VAL A O 1
ATOM 1092 N N . ILE A 1 138 ? 4.712 -6.396 -7.179 1.00 95.19 138 ILE A N 1
ATOM 1093 C CA . ILE A 1 138 ? 3.871 -5.430 -6.453 1.00 95.19 138 ILE A CA 1
ATOM 1094 C C . ILE A 1 138 ? 2.687 -6.138 -5.792 1.00 95.19 138 ILE A C 1
ATOM 1096 O O . ILE A 1 138 ? 2.409 -5.892 -4.619 1.00 95.19 138 ILE A O 1
ATOM 1100 N N . PHE A 1 139 ? 2.020 -7.042 -6.510 1.00 97.06 139 PHE A N 1
ATOM 1101 C CA . PHE A 1 139 ? 0.886 -7.796 -5.983 1.00 97.06 139 PHE A CA 1
ATOM 1102 C C . PHE A 1 139 ? 1.285 -8.817 -4.921 1.00 97.06 139 PHE A C 1
ATOM 1104 O O . PHE A 1 139 ? 0.595 -8.926 -3.910 1.00 97.06 139 PHE A O 1
ATOM 1111 N N . ALA A 1 140 ? 2.408 -9.517 -5.092 1.00 96.88 140 ALA A N 1
ATOM 1112 C CA . ALA A 1 140 ? 2.910 -10.451 -4.088 1.00 96.88 140 ALA A CA 1
ATOM 1113 C C . ALA A 1 140 ? 3.274 -9.733 -2.779 1.00 96.88 140 ALA A C 1
ATOM 1115 O O . ALA A 1 140 ? 2.866 -10.155 -1.697 1.00 96.88 140 ALA A O 1
ATOM 1116 N N . VAL A 1 141 ? 3.991 -8.609 -2.866 1.00 94.81 141 VAL A N 1
ATOM 1117 C CA . VAL A 1 141 ? 4.345 -7.806 -1.687 1.00 94.81 141 VAL A CA 1
ATOM 1118 C C . VAL A 1 141 ? 3.105 -7.156 -1.075 1.00 94.81 141 VAL A C 1
ATOM 1120 O O . VAL A 1 141 ? 2.963 -7.147 0.147 1.00 94.81 141 VAL A O 1
ATOM 1123 N N . GLY A 1 142 ? 2.177 -6.668 -1.903 1.00 95.31 142 GLY A N 1
ATOM 1124 C CA . GLY A 1 142 ? 0.884 -6.158 -1.458 1.00 95.31 142 GLY A CA 1
ATOM 1125 C C . GLY A 1 142 ? 0.119 -7.190 -0.644 1.00 95.31 142 GLY A C 1
ATOM 1126 O O . GLY A 1 142 ? -0.311 -6.885 0.467 1.00 95.31 142 GLY A O 1
ATOM 1127 N N . PHE A 1 143 ? 0.014 -8.416 -1.154 1.00 97.38 143 PHE A N 1
ATOM 1128 C CA . PHE A 1 143 ? -0.648 -9.516 -0.467 1.00 97.38 143 PHE A CA 1
ATOM 1129 C C . PHE A 1 143 ? -0.034 -9.772 0.913 1.00 97.38 143 PHE A C 1
ATOM 1131 O O . PHE A 1 143 ? -0.757 -9.788 1.907 1.00 97.38 143 PHE A O 1
ATOM 1138 N N . LEU A 1 144 ? 1.296 -9.898 0.989 1.00 95.69 144 LEU A N 1
ATOM 1139 C CA . LEU A 1 144 ? 2.003 -10.119 2.252 1.00 95.69 144 LEU A CA 1
ATOM 1140 C C . LEU A 1 144 ? 1.775 -8.976 3.248 1.00 95.69 144 LEU A C 1
ATOM 1142 O O . LEU A 1 144 ? 1.451 -9.235 4.405 1.00 95.69 144 LEU A O 1
ATOM 1146 N N . LEU A 1 145 ? 1.893 -7.720 2.805 1.00 92.81 145 LEU A N 1
ATOM 1147 C CA . LEU A 1 145 ? 1.628 -6.557 3.655 1.00 92.81 145 LEU A CA 1
ATOM 1148 C C . LEU A 1 145 ? 0.177 -6.518 4.133 1.00 92.81 145 LEU A C 1
ATOM 1150 O O . LEU A 1 145 ? -0.064 -6.256 5.307 1.00 92.81 145 LEU A O 1
ATOM 1154 N N . GLY A 1 146 ? -0.778 -6.815 3.250 1.00 94.31 146 GLY A N 1
ATOM 1155 C CA . GLY A 1 146 ? -2.196 -6.853 3.593 1.00 94.31 146 GLY A CA 1
ATOM 1156 C C . GLY A 1 146 ? -2.485 -7.903 4.659 1.00 94.31 146 GLY A C 1
ATOM 1157 O O . GLY A 1 146 ? -3.124 -7.592 5.658 1.00 94.31 146 GLY A O 1
ATOM 1158 N N . VAL A 1 147 ? -1.942 -9.114 4.515 1.00 95.00 147 VAL A N 1
ATOM 1159 C CA . VAL A 1 147 ? -2.072 -10.166 5.535 1.00 95.00 147 VAL A CA 1
ATOM 1160 C C . VAL A 1 147 ? -1.459 -9.726 6.866 1.00 95.00 147 VAL A C 1
ATOM 1162 O O . VAL A 1 147 ? -2.113 -9.846 7.900 1.00 95.00 147 VAL A O 1
ATOM 1165 N N . VAL A 1 148 ? -0.238 -9.180 6.855 1.00 92.31 148 VAL A N 1
ATOM 1166 C CA . VAL A 1 148 ? 0.450 -8.739 8.079 1.00 92.31 148 VAL A CA 1
ATOM 1167 C C . VAL A 1 148 ? -0.328 -7.627 8.782 1.00 92.31 148 VAL A C 1
ATOM 1169 O O . VAL A 1 148 ? -0.627 -7.765 9.966 1.00 92.31 148 VAL A O 1
ATOM 1172 N N . PHE A 1 149 ? -0.709 -6.562 8.074 1.00 91.06 149 PHE A N 1
ATOM 1173 C CA . PHE A 1 149 ? -1.448 -5.447 8.674 1.00 91.06 149 PHE A CA 1
ATOM 1174 C C . PHE A 1 149 ? -2.797 -5.905 9.217 1.00 91.06 149 PHE A C 1
ATOM 1176 O O . PHE A 1 149 ? -3.141 -5.595 10.350 1.00 91.06 149 PHE A O 1
ATOM 1183 N N . GLN A 1 150 ? -3.532 -6.718 8.460 1.00 93.25 150 GLN A N 1
ATOM 1184 C CA . GLN A 1 150 ? -4.863 -7.148 8.876 1.00 93.25 150 GLN A CA 1
ATOM 1185 C C . GLN A 1 150 ? -4.829 -8.144 10.036 1.00 93.25 150 GLN A C 1
ATOM 1187 O O . GLN A 1 150 ? -5.700 -8.101 10.903 1.00 93.25 150 GLN A O 1
ATOM 1192 N N . SER A 1 151 ? -3.786 -8.975 10.124 1.00 92.25 151 SER A N 1
ATOM 1193 C CA . SER A 1 151 ? -3.594 -9.863 11.272 1.00 92.25 151 SER A CA 1
ATOM 1194 C C . SER A 1 151 ? -3.425 -9.101 12.593 1.00 92.25 151 SER A C 1
ATOM 1196 O O . SER A 1 151 ? -3.908 -9.572 13.619 1.00 92.25 151 SER A O 1
ATOM 1198 N N . ALA A 1 152 ? -2.842 -7.895 12.571 1.00 89.50 152 ALA A N 1
ATOM 1199 C CA . ALA A 1 152 ? -2.634 -7.074 13.766 1.00 89.50 152 ALA A CA 1
ATOM 1200 C C . ALA A 1 152 ? -3.941 -6.563 14.402 1.00 89.50 152 ALA A C 1
ATOM 1202 O O . ALA A 1 152 ? -3.943 -6.172 15.565 1.00 89.50 152 ALA A O 1
ATOM 1203 N N . HIS A 1 153 ? -5.059 -6.599 13.672 1.00 90.06 153 HIS A N 1
ATOM 1204 C CA . HIS A 1 153 ? -6.363 -6.122 14.146 1.00 90.06 153 HIS A CA 1
ATOM 1205 C C . HIS A 1 153 ? -7.248 -7.221 14.744 1.00 90.06 153 HIS A C 1
ATOM 1207 O O . HIS A 1 153 ? -8.351 -6.930 15.205 1.00 90.06 153 HIS A O 1
ATOM 1213 N N . VAL A 1 154 ? -6.790 -8.476 14.719 1.00 87.38 154 VAL A N 1
ATOM 1214 C CA . VAL A 1 154 ? -7.555 -9.651 15.174 1.00 87.38 154 VAL A CA 1
ATOM 1215 C C . VAL A 1 154 ? -6.804 -10.488 16.217 1.00 87.38 154 VAL A C 1
ATOM 1217 O O . VAL A 1 154 ? -7.176 -11.631 16.476 1.00 87.38 154 VAL A O 1
ATOM 1220 N N . VAL A 1 155 ? -5.747 -9.931 16.817 1.00 85.75 155 VAL A N 1
ATOM 1221 C CA . VAL A 1 155 ? -5.019 -10.538 17.944 1.00 85.75 155 VAL A CA 1
ATOM 1222 C C . VAL A 1 155 ? -5.714 -10.260 19.282 1.00 85.75 155 VAL A C 1
ATOM 1224 O O . VAL A 1 155 ? -6.496 -9.317 19.409 1.00 85.75 155 VAL A O 1
ATOM 1227 N N . GLU A 1 156 ? -5.418 -11.069 20.301 1.00 71.62 156 GLU A N 1
ATOM 1228 C CA . GLU A 1 156 ? -5.921 -10.854 21.665 1.00 71.62 156 GLU A CA 1
ATOM 1229 C C . GLU A 1 156 ? -5.559 -9.447 22.178 1.00 71.62 156 GLU A C 1
ATOM 1231 O O . GLU A 1 156 ? -4.421 -8.997 22.047 1.00 71.62 156 GLU A O 1
ATOM 1236 N N . GLY A 1 157 ? -6.541 -8.739 22.748 1.00 70.38 157 GLY A N 1
ATOM 1237 C CA . GLY A 1 157 ? -6.387 -7.364 23.245 1.00 70.38 157 GLY A CA 1
ATOM 1238 C C . GLY A 1 157 ? -6.610 -6.254 22.207 1.00 70.38 157 GLY A C 1
ATOM 1239 O O . GLY A 1 157 ? -6.632 -5.083 22.581 1.00 70.38 157 GLY A O 1
ATOM 1240 N N . ALA A 1 158 ? -6.822 -6.584 20.928 1.00 74.56 158 ALA A N 1
ATOM 1241 C CA . ALA A 1 158 ? -7.154 -5.611 19.886 1.00 74.56 158 ALA A CA 1
ATOM 1242 C C . ALA A 1 158 ? -8.664 -5.282 19.884 1.00 74.56 158 ALA A C 1
ATOM 1244 O O . ALA A 1 158 ? -9.409 -5.677 18.987 1.00 74.56 158 ALA A O 1
ATOM 1245 N N . GLU A 1 159 ? -9.143 -4.570 20.906 1.00 82.81 159 GLU A N 1
ATOM 1246 C CA . GLU A 1 159 ? -10.550 -4.155 20.994 1.00 82.81 159 GLU A CA 1
ATOM 1247 C C . GLU A 1 159 ? -10.872 -2.980 20.058 1.00 82.81 159 GLU A C 1
ATOM 1249 O O . GLU A 1 159 ? -10.040 -2.111 19.813 1.00 82.81 159 GLU A O 1
ATOM 1254 N N . PHE A 1 160 ? -12.095 -2.948 19.525 1.00 82.38 160 PHE A N 1
ATOM 1255 C CA . PHE A 1 160 ? -12.574 -1.842 18.692 1.00 82.38 160 PHE A CA 1
ATOM 1256 C C . PHE A 1 160 ? -13.219 -0.757 19.555 1.00 82.38 160 PHE A C 1
ATOM 1258 O O . PHE A 1 160 ? -14.104 -1.069 20.354 1.00 82.38 160 PHE A O 1
ATOM 1265 N N . ALA A 1 161 ? -12.829 0.503 19.330 1.00 74.56 161 ALA A N 1
ATOM 1266 C CA . ALA A 1 161 ? -13.335 1.679 20.044 1.00 74.56 161 ALA A CA 1
ATOM 1267 C C . ALA A 1 161 ? -13.698 2.841 19.103 1.00 74.56 161 ALA A C 1
ATOM 1269 O O . ALA A 1 161 ? -13.065 2.993 18.027 1.00 74.56 161 ALA A O 1
#

Secondary structure (DSSP, 8-state):
-HHHHHHHHHGGGGT--HHHHHHIIIIIITTSTT-TTT-STT--TTS---STTSPP-GGGGGHHHHHHHHHTTHHHHHHHHHHHH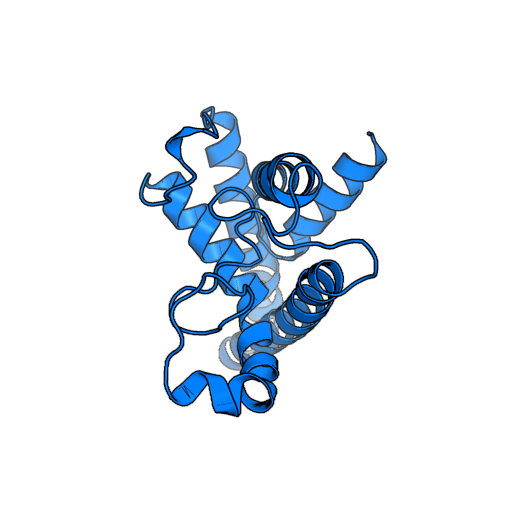HTT-SGGGGTS---HHHHHHHHHHHHHHHIIIIITGGGTS-HHHHHHHHHHHHHHHHHHHHHHHHHTTSSTT----

Radius of gyration: 16.9 Å; chains: 1; bounding box: 42×35×47 Å

Sequence (161 aa):
SRANRIVGWSMFVVGADANRWLYRHNTLHHSAPNVAGIDSDINLGPLARLAPFQRRYFWHRYQHLYLWPLYCFTVLEIMFNDLATLVGASRHARKARSRLSDASVAVLTKAGFIAAMLGLPSLTHPFWTVAVGSLAVIFAVGFLLGVVFQSAHVVEGAEFA

Foldseek 3Di:
DVVLLVVLVVLLLLLFQSVVCSCLVVVQCVVANQEPPRNCLCPPDQLEHNHPPDDDDPCNVCCVPCVLQVLLCQSVVRLVQLVCLLVPNHPCNVVPPDDPVSNVSSVVSNVVNCCVQQVVVVVPDPRVVSVVVSSVVSSVVSSVVNCVSSVVCPDPPNDHD